Protein AF-A0A271U346-F1 (afdb_monomer)

pLDDT: mean 75.54, std 16.19, range [49.78, 93.69]

Structure (mmCIF, N/CA/C/O backbone):
data_AF-A0A271U346-F1
#
_entry.id   AF-A0A271U346-F1
#
loop_
_atom_site.group_PDB
_atom_site.id
_atom_site.type_symbol
_atom_site.label_atom_id
_atom_site.label_alt_id
_atom_site.label_comp_id
_atom_site.label_asym_id
_atom_site.label_entity_id
_atom_site.label_seq_id
_atom_site.pdbx_PDB_ins_code
_atom_site.Cartn_x
_atom_site.Cartn_y
_atom_site.Cartn_z
_atom_site.occupancy
_atom_site.B_iso_or_equiv
_atom_site.auth_seq_id
_atom_site.auth_comp_id
_atom_site.auth_asym_id
_atom_site.auth_atom_id
_atom_site.pdbx_PDB_model_num
ATOM 1 N N . MET A 1 1 ? 34.493 23.723 -28.862 1.00 52.50 1 MET A N 1
ATOM 2 C CA . MET A 1 1 ? 34.708 23.228 -27.479 1.00 52.50 1 MET A CA 1
ATOM 3 C C . MET A 1 1 ? 33.792 23.876 -26.426 1.00 52.50 1 MET A C 1
ATOM 5 O O . MET A 1 1 ? 33.575 23.271 -25.394 1.00 52.50 1 MET A O 1
ATOM 9 N N . LYS A 1 2 ? 33.181 25.051 -26.676 1.00 49.78 2 LYS A N 1
ATOM 10 C CA . LYS A 1 2 ? 32.235 25.713 -25.742 1.00 49.78 2 LYS A CA 1
ATOM 11 C C . LYS A 1 2 ? 30.818 25.108 -25.711 1.00 49.78 2 LYS A C 1
ATOM 13 O O . LYS A 1 2 ? 30.140 25.172 -24.698 1.00 49.78 2 LYS A O 1
ATOM 18 N N . LYS A 1 3 ? 30.383 24.499 -26.822 1.00 51.66 3 LYS A N 1
ATOM 19 C CA . LYS A 1 3 ? 29.055 23.867 -26.960 1.00 51.66 3 LYS A CA 1
ATOM 20 C C . LYS A 1 3 ? 28.918 22.590 -26.124 1.00 51.66 3 LYS A C 1
ATOM 22 O O . LYS A 1 3 ? 27.820 22.246 -25.717 1.00 51.66 3 LYS A O 1
ATOM 27 N N . LEU A 1 4 ? 30.042 21.924 -25.851 1.00 55.09 4 LEU A N 1
ATOM 28 C CA . LEU A 1 4 ? 30.082 20.689 -25.070 1.00 55.09 4 LEU A CA 1
ATOM 29 C C . LEU A 1 4 ? 29.841 20.956 -23.574 1.00 55.09 4 LEU A C 1
ATOM 31 O O . LEU A 1 4 ? 29.184 20.165 -22.910 1.00 55.09 4 LEU A O 1
ATOM 35 N N . ALA A 1 5 ? 30.283 22.115 -23.072 1.00 56.34 5 ALA A N 1
ATOM 36 C CA . ALA A 1 5 ? 30.011 22.550 -21.701 1.00 56.34 5 ALA A CA 1
ATOM 37 C C . ALA A 1 5 ? 28.520 22.861 -21.462 1.00 56.34 5 ALA A C 1
ATOM 39 O O . ALA A 1 5 ? 28.010 22.648 -20.368 1.00 56.34 5 ALA A O 1
ATOM 40 N N . LEU A 1 6 ? 27.809 23.315 -22.501 1.00 54.59 6 LEU A N 1
ATOM 41 C CA . LEU A 1 6 ? 26.386 23.665 -22.429 1.00 54.59 6 LEU A CA 1
ATOM 42 C C . LEU A 1 6 ? 25.478 22.434 -22.264 1.00 54.59 6 LEU A C 1
ATOM 44 O O . LEU A 1 6 ? 24.464 22.511 -21.577 1.00 54.59 6 LEU A O 1
ATOM 48 N N . PHE A 1 7 ? 25.863 21.286 -22.830 1.00 55.00 7 PHE A N 1
ATOM 49 C CA . PHE A 1 7 ? 25.108 20.035 -22.683 1.00 55.00 7 PHE A CA 1
ATOM 50 C C . PHE A 1 7 ? 25.252 19.396 -21.296 1.00 55.00 7 PHE A C 1
ATOM 52 O O . PHE A 1 7 ? 24.318 18.754 -20.824 1.00 55.00 7 PHE A O 1
ATOM 59 N N . LEU A 1 8 ? 26.381 19.606 -20.612 1.00 55.38 8 LEU A N 1
ATOM 60 C CA . LEU A 1 8 ? 26.617 19.053 -19.274 1.00 55.38 8 LEU A CA 1
ATOM 61 C C . LEU A 1 8 ? 25.764 19.716 -18.180 1.00 55.38 8 LEU A C 1
ATOM 63 O O . LEU A 1 8 ? 25.441 19.070 -17.189 1.00 55.38 8 LEU A O 1
ATOM 67 N N . VAL A 1 9 ? 25.347 20.972 -18.370 1.00 56.94 9 VAL A N 1
ATOM 68 C CA . VAL A 1 9 ? 24.519 21.709 -17.396 1.00 56.94 9 VAL A CA 1
ATOM 69 C C . VAL A 1 9 ? 23.040 21.289 -17.437 1.00 56.94 9 VAL A C 1
ATOM 71 O O . VAL A 1 9 ? 22.358 21.367 -16.420 1.00 56.94 9 VAL A O 1
ATOM 74 N N . MET A 1 10 ? 22.537 20.790 -18.573 1.00 57.19 10 MET A N 1
ATOM 75 C CA . MET A 1 10 ? 21.124 20.395 -18.719 1.00 57.19 10 MET A CA 1
ATOM 76 C C . MET A 1 10 ? 20.801 18.976 -18.222 1.00 57.19 10 MET A C 1
ATOM 78 O O . MET A 1 10 ? 19.636 18.654 -18.005 1.00 57.19 10 MET A O 1
ATOM 82 N N .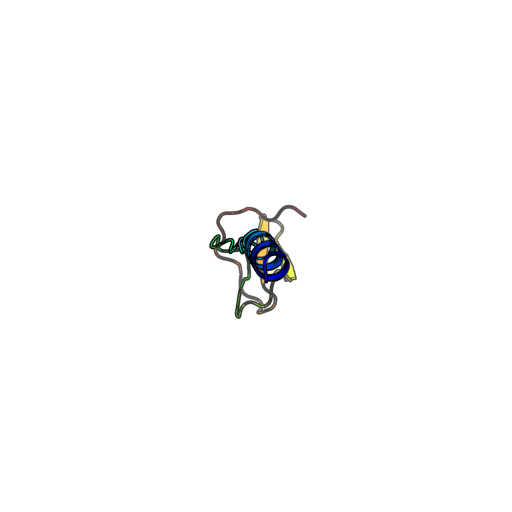 GLY A 1 11 ? 21.807 18.122 -18.007 1.00 56.31 11 GLY A N 1
ATOM 83 C CA . GLY A 1 11 ? 21.603 16.738 -17.557 1.00 56.31 11 GLY A CA 1
ATOM 84 C C . GLY A 1 11 ? 21.345 16.570 -16.053 1.00 56.31 11 GLY A C 1
ATOM 85 O O . GLY A 1 11 ? 20.969 15.485 -15.622 1.00 56.31 11 GLY A O 1
ATOM 86 N N . ALA A 1 12 ? 21.539 17.617 -15.245 1.00 57.28 12 ALA A N 1
ATOM 87 C CA . ALA A 1 12 ? 21.537 17.521 -13.781 1.00 57.28 12 ALA A CA 1
ATOM 88 C C . ALA A 1 12 ? 20.158 17.721 -13.114 1.00 57.28 12 ALA A C 1
ATOM 90 O O . ALA A 1 12 ? 20.064 17.668 -11.891 1.00 57.28 12 ALA A O 1
ATOM 91 N N . LEU 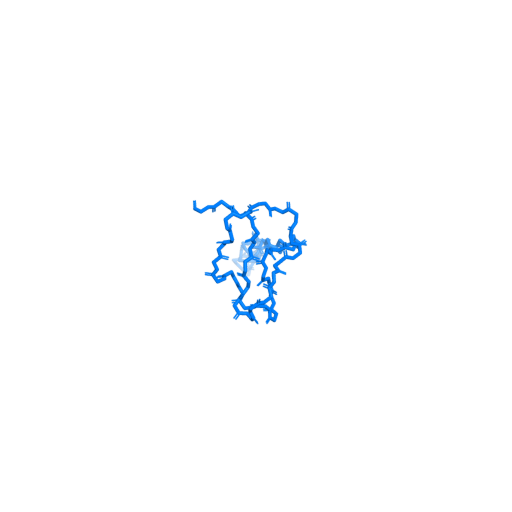A 1 13 ? 19.089 17.963 -13.882 1.00 57.41 13 LEU A N 1
ATOM 92 C CA . LEU A 1 13 ? 17.773 18.327 -13.331 1.00 57.41 13 LEU A CA 1
ATOM 93 C C . LEU A 1 13 ? 16.817 17.145 -13.117 1.00 57.41 13 LEU A C 1
ATOM 95 O O . LEU A 1 13 ? 15.728 17.334 -12.576 1.00 57.41 13 LEU A O 1
ATOM 99 N N . VAL A 1 14 ? 17.194 15.921 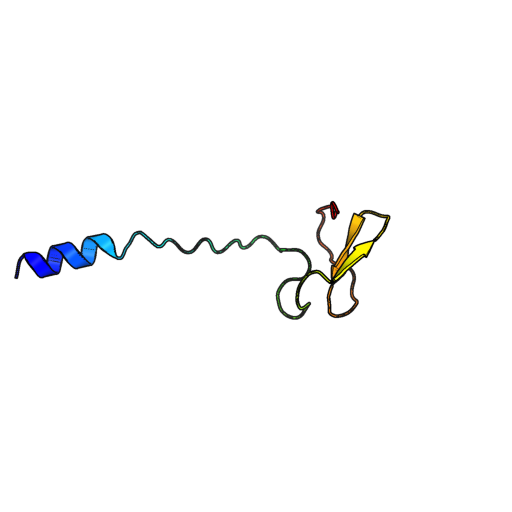-13.496 1.00 57.88 14 VAL A N 1
ATOM 100 C CA . VAL A 1 14 ? 16.344 14.739 -13.278 1.00 57.88 14 VAL A CA 1
ATOM 101 C C . VAL A 1 14 ? 16.633 14.160 -11.892 1.00 57.88 14 VAL A C 1
ATOM 103 O O . VAL A 1 14 ? 17.201 13.083 -11.736 1.00 57.88 14 VAL A O 1
ATOM 106 N N . SER A 1 15 ? 16.275 14.921 -10.858 1.00 55.25 15 SER A N 1
ATOM 107 C CA . SER A 1 15 ? 16.275 14.453 -9.474 1.00 55.25 15 SER A CA 1
ATOM 108 C C . SER A 1 15 ? 15.250 13.332 -9.334 1.00 55.25 15 SER A C 1
ATOM 110 O O . SER A 1 15 ? 14.041 13.563 -9.369 1.00 55.25 15 SER A O 1
ATOM 112 N N . PHE A 1 16 ? 15.744 12.105 -9.198 1.00 56.81 16 PHE A N 1
ATOM 113 C CA . PHE A 1 16 ? 14.953 10.918 -8.909 1.00 56.81 16 PHE A CA 1
ATOM 114 C C . PHE A 1 16 ? 14.116 11.150 -7.642 1.00 56.81 16 PHE A C 1
ATOM 116 O O . PHE A 1 16 ? 14.639 11.143 -6.528 1.00 56.81 16 PHE A O 1
ATOM 123 N N . TYR A 1 17 ? 12.805 11.346 -7.808 1.00 53.88 17 TYR A N 1
ATOM 124 C CA . TYR A 1 17 ? 11.823 11.262 -6.725 1.00 53.88 17 TYR A CA 1
ATOM 125 C C . TYR A 1 17 ? 11.736 9.793 -6.279 1.00 53.88 17 TYR A C 1
ATOM 127 O O . TYR A 1 17 ? 10.831 9.052 -6.654 1.00 53.88 17 TYR A O 1
ATOM 135 N N . ALA A 1 18 ? 12.730 9.337 -5.518 1.00 54.25 18 ALA A N 1
ATOM 136 C CA . ALA A 1 18 ? 12.661 8.073 -4.808 1.00 54.25 18 ALA A CA 1
ATOM 137 C C . ALA A 1 18 ? 11.790 8.304 -3.575 1.00 54.25 18 ALA A C 1
ATOM 139 O O . ALA A 1 18 ? 12.271 8.690 -2.508 1.00 54.25 18 ALA A O 1
ATOM 140 N N . ASP A 1 19 ? 10.481 8.127 -3.730 1.00 55.66 19 ASP A N 1
ATOM 141 C CA . ASP A 1 19 ? 9.585 8.162 -2.593 1.00 55.66 19 ASP A CA 1
ATOM 142 C C . ASP A 1 19 ? 9.845 6.912 -1.730 1.00 55.66 19 ASP A C 1
ATOM 144 O O . ASP A 1 19 ? 9.325 5.824 -1.943 1.00 55.66 19 ASP A O 1
ATOM 148 N N . ALA A 1 20 ? 10.717 7.065 -0.732 1.00 55.75 20 ALA A N 1
ATOM 149 C CA . ALA A 1 20 ? 11.011 6.042 0.275 1.00 55.75 20 ALA A CA 1
ATOM 150 C C . ALA A 1 20 ? 9.857 5.875 1.289 1.00 55.75 20 ALA A C 1
ATOM 152 O O . ALA A 1 20 ? 10.022 5.303 2.369 1.00 55.75 20 ALA A O 1
ATOM 153 N N . GLY A 1 21 ? 8.668 6.389 0.966 1.00 61.22 21 GLY A N 1
ATOM 154 C CA . GLY A 1 21 ? 7.453 6.090 1.699 1.00 61.22 21 GLY A CA 1
ATOM 155 C C . GLY A 1 21 ? 7.043 4.659 1.388 1.00 61.22 21 GLY A C 1
ATOM 156 O O . GLY A 1 21 ? 6.982 4.264 0.228 1.00 61.22 21 GLY A O 1
ATOM 157 N N . ARG A 1 22 ? 6.738 3.852 2.410 1.00 69.38 22 ARG A N 1
ATOM 158 C CA . ARG A 1 22 ? 6.207 2.502 2.179 1.00 69.38 22 ARG A CA 1
ATOM 159 C C . ARG A 1 22 ? 4.852 2.606 1.471 1.00 69.38 22 ARG A C 1
ATOM 161 O O . ARG A 1 22 ? 3.821 2.738 2.140 1.00 69.38 22 ARG A O 1
ATOM 168 N N . LYS A 1 23 ? 4.835 2.579 0.131 1.00 78.94 23 LYS A N 1
ATOM 169 C CA . LYS A 1 23 ? 3.575 2.476 -0.610 1.00 78.94 23 LYS A CA 1
ATOM 170 C C . LYS A 1 23 ? 2.888 1.177 -0.179 1.00 78.94 23 LYS A C 1
ATOM 172 O O . LYS A 1 23 ? 3.558 0.172 0.095 1.00 78.94 23 LYS A O 1
ATOM 177 N N . PRO A 1 24 ? 1.558 1.196 -0.019 1.00 84.44 24 PRO A N 1
ATOM 178 C CA . PRO A 1 24 ? 0.833 -0.026 0.263 1.00 84.44 24 PRO A CA 1
ATOM 179 C C . PRO A 1 24 ? 1.128 -1.049 -0.837 1.00 84.44 24 PRO A C 1
ATOM 181 O O . PRO A 1 24 ? 1.094 -0.727 -2.020 1.00 84.44 24 PRO A O 1
ATOM 184 N N . CYS A 1 25 ? 1.454 -2.270 -0.416 1.00 88.75 25 CYS A N 1
ATOM 185 C CA . CYS A 1 25 ? 1.731 -3.388 -1.312 1.00 88.75 25 CYS A CA 1
ATOM 186 C C . CYS A 1 25 ? 2.926 -3.216 -2.280 1.00 88.75 25 CYS A C 1
ATOM 188 O O . CYS A 1 25 ? 2.907 -3.753 -3.382 1.00 88.75 25 CYS A O 1
ATOM 190 N N . SER A 1 26 ? 3.998 -2.525 -1.871 1.00 86.38 26 SER A N 1
ATOM 191 C CA . SER A 1 26 ? 5.245 -2.424 -2.656 1.00 86.38 26 SER A CA 1
ATOM 192 C C . SER A 1 26 ? 6.072 -3.714 -2.736 1.00 86.38 26 SER A C 1
ATOM 194 O O . SER A 1 26 ? 5.997 -4.583 -1.864 1.0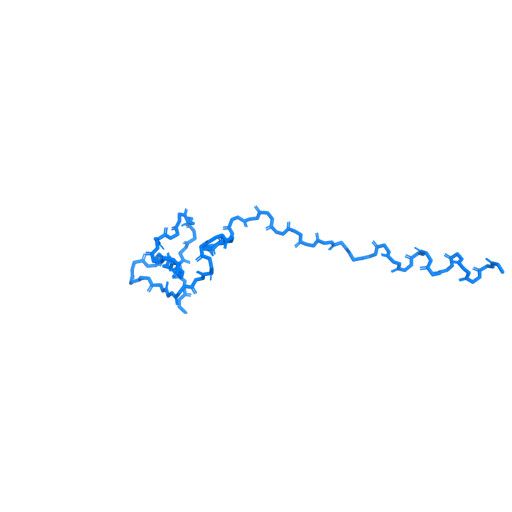0 86.38 26 SER A O 1
ATOM 196 N N . GLY A 1 27 ? 6.972 -3.765 -3.726 1.00 85.38 27 GLY A N 1
ATOM 197 C CA . GLY A 1 27 ? 7.997 -4.802 -3.859 1.00 85.38 27 GLY A CA 1
ATOM 198 C C . GLY A 1 27 ? 7.383 -6.161 -4.178 1.00 85.38 27 GLY A C 1
ATOM 199 O O . GLY A 1 27 ? 6.536 -6.265 -5.063 1.00 85.38 27 GLY A O 1
ATOM 200 N N . SER A 1 28 ? 7.765 -7.188 -3.418 1.00 83.94 28 SER A N 1
ATOM 201 C CA . SER A 1 28 ? 7.296 -8.567 -3.614 1.00 83.94 28 SER A CA 1
ATOM 202 C C . SER A 1 28 ? 5.787 -8.758 -3.424 1.00 83.94 28 SER A C 1
ATOM 204 O O . SER A 1 28 ? 5.261 -9.794 -3.807 1.00 83.94 28 SER A O 1
ATOM 206 N N . LYS A 1 29 ? 5.081 -7.773 -2.850 1.00 85.81 29 LYS A N 1
ATOM 207 C CA . LYS A 1 29 ? 3.618 -7.796 -2.678 1.00 85.81 29 LYS A CA 1
ATOM 208 C C . LYS A 1 29 ? 2.840 -7.559 -3.982 1.00 85.81 29 LYS A C 1
ATOM 210 O O . LYS A 1 29 ? 1.641 -7.816 -4.033 1.00 85.81 29 LYS A O 1
ATOM 215 N N . GLY A 1 30 ? 3.507 -7.064 -5.030 1.00 88.44 30 GLY A N 1
ATOM 216 C CA . GLY A 1 30 ? 2.935 -6.978 -6.378 1.00 88.44 30 GLY A CA 1
ATOM 217 C C . GLY A 1 30 ? 1.856 -5.908 -6.581 1.00 88.44 30 GLY A C 1
ATOM 218 O O . GLY A 1 30 ? 1.111 -5.988 -7.550 1.00 88.44 30 GLY A O 1
ATOM 219 N N . GLY A 1 31 ? 1.763 -4.907 -5.703 1.00 89.31 31 GLY A N 1
ATOM 220 C CA . GLY A 1 31 ? 0.770 -3.836 -5.799 1.00 89.31 31 GLY A CA 1
ATOM 221 C C . GLY A 1 31 ? -0.554 -4.141 -5.095 1.00 89.31 31 GLY A C 1
ATOM 222 O O . GLY A 1 31 ? -0.736 -5.181 -4.458 1.00 89.31 31 GLY A O 1
ATOM 223 N N . ILE A 1 32 ? -1.465 -3.169 -5.146 1.00 91.38 32 ILE A N 1
ATOM 224 C CA . ILE A 1 32 ? -2.786 -3.240 -4.508 1.00 91.38 32 ILE A CA 1
ATOM 225 C C . ILE A 1 32 ? -3.706 -4.073 -5.405 1.00 91.38 32 ILE A C 1
ATOM 227 O O . ILE A 1 32 ? -3.844 -3.767 -6.584 1.00 91.38 32 ILE A O 1
ATOM 231 N N . SER A 1 33 ? -4.346 -5.094 -4.840 1.00 93.00 33 SER A N 1
ATOM 232 C CA . SER A 1 33 ? -5.383 -5.881 -5.514 1.00 93.00 33 SER A CA 1
ATOM 233 C C . SER A 1 33 ? -6.746 -5.204 -5.382 1.00 93.00 33 SER A C 1
ATOM 235 O O . SER A 1 33 ? -7.401 -4.902 -6.372 1.00 93.00 33 SER A O 1
ATOM 237 N N . HIS A 1 34 ? -7.164 -4.943 -4.145 1.00 91.94 34 HIS A N 1
ATOM 238 C CA . HIS A 1 34 ? -8.424 -4.282 -3.818 1.00 91.94 34 HIS A CA 1
ATOM 239 C C . HIS A 1 34 ? -8.384 -3.802 -2.366 1.00 91.94 34 HIS A C 1
ATOM 241 O O . HIS A 1 34 ? -7.389 -3.978 -1.656 1.00 91.94 34 HIS A O 1
ATOM 247 N N . CYS A 1 35 ? -9.471 -3.189 -1.911 1.00 92.81 35 CYS A N 1
ATOM 248 C CA . CYS A 1 35 ? -9.574 -2.654 -0.564 1.00 92.81 35 CYS A CA 1
ATOM 249 C C . CYS A 1 35 ? -10.696 -3.322 0.212 1.00 92.81 35 CYS A C 1
ATOM 251 O O . CYS A 1 35 ? -11.756 -3.626 -0.330 1.00 92.81 35 CYS A O 1
ATOM 253 N N . THR A 1 36 ? -10.446 -3.587 1.492 1.00 90.12 36 THR A N 1
ATOM 254 C CA . THR A 1 36 ? -11.471 -4.139 2.376 1.00 90.12 36 THR A CA 1
ATOM 255 C C . THR A 1 36 ? -12.480 -3.059 2.756 1.00 90.12 36 THR A C 1
ATOM 257 O O . THR A 1 36 ? -12.150 -1.874 2.773 1.00 90.12 36 THR A O 1
ATOM 260 N N . ALA A 1 37 ? -13.689 -3.463 3.160 1.00 87.75 37 ALA A N 1
ATOM 261 C CA . ALA A 1 37 ? -14.707 -2.536 3.672 1.00 87.75 37 ALA A CA 1
ATOM 262 C C . ALA A 1 37 ? -14.218 -1.714 4.886 1.00 87.75 37 ALA A C 1
ATOM 264 O O . ALA A 1 37 ? -14.673 -0.599 5.110 1.00 87.75 37 ALA A O 1
ATOM 265 N N . GLY A 1 38 ? -13.246 -2.240 5.644 1.00 87.50 38 GLY A N 1
ATOM 266 C CA . GLY A 1 38 ? -12.581 -1.539 6.748 1.00 87.50 38 GLY A CA 1
ATOM 267 C C . GLY A 1 38 ? -11.424 -0.626 6.323 1.00 87.50 38 GLY A C 1
ATOM 268 O O . GLY A 1 38 ? -10.624 -0.232 7.172 1.00 87.50 38 GLY A O 1
ATOM 269 N N . GLY A 1 39 ? -11.270 -0.353 5.024 1.00 89.88 39 GLY A N 1
ATOM 270 C CA . GLY A 1 39 ? -10.267 0.564 4.490 1.00 89.88 39 GLY A CA 1
ATOM 271 C C . GLY A 1 39 ? -8.830 0.048 4.572 1.00 89.88 39 GLY A C 1
ATOM 272 O O . GLY A 1 39 ? -7.898 0.848 4.622 1.00 89.88 39 GLY A O 1
ATOM 273 N N . LYS A 1 40 ? -8.603 -1.272 4.603 1.00 90.88 40 LYS A N 1
ATOM 274 C CA . LYS A 1 40 ? -7.248 -1.842 4.493 1.00 90.88 40 LYS A CA 1
ATOM 275 C C . LYS A 1 40 ? -6.949 -2.219 3.047 1.00 90.88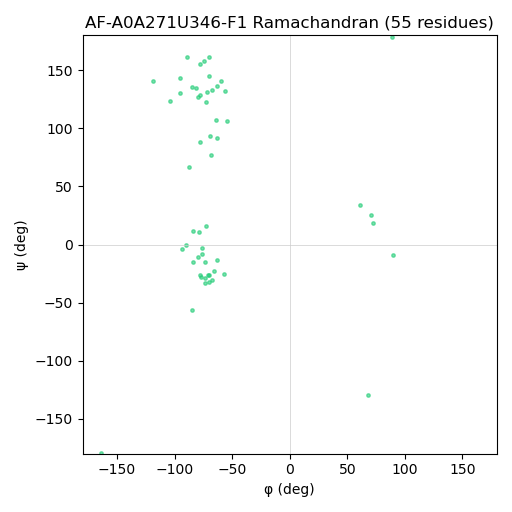 40 LYS A C 1
ATOM 277 O O . LYS A 1 40 ? -7.822 -2.722 2.348 1.00 90.88 40 LYS A O 1
ATOM 282 N N . PHE A 1 41 ? -5.706 -2.023 2.616 1.00 92.50 41 PHE A N 1
ATOM 283 C CA . PHE A 1 41 ? -5.261 -2.468 1.295 1.00 92.50 41 PHE A CA 1
ATOM 284 C C . PHE A 1 41 ? -4.993 -3.974 1.315 1.00 92.50 41 PHE A C 1
ATOM 286 O O . PHE A 1 41 ? -4.233 -4.448 2.163 1.00 92.50 41 PHE A O 1
ATOM 293 N N . VAL A 1 42 ? -5.576 -4.702 0.371 1.00 93.00 42 VAL A N 1
ATOM 294 C CA . VAL A 1 42 ? -5.252 -6.099 0.074 1.00 93.00 42 VAL A CA 1
ATOM 295 C C . VAL A 1 42 ? -4.239 -6.112 -1.061 1.00 93.00 42 VAL A C 1
ATOM 2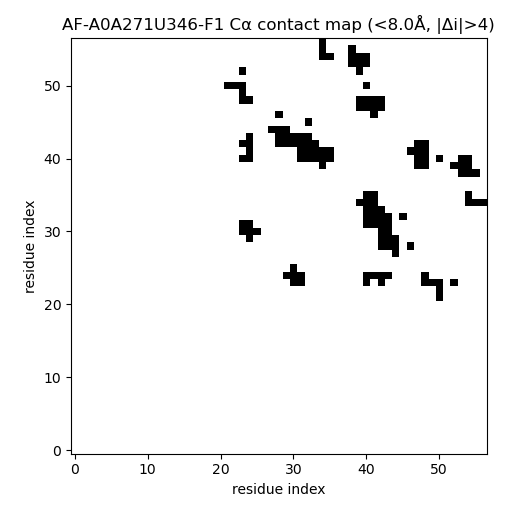97 O O . VAL A 1 42 ? -4.417 -5.421 -2.065 1.00 93.00 42 VAL A O 1
ATOM 300 N N . CYS A 1 43 ? -3.154 -6.854 -0.890 1.00 93.69 43 CYS A N 1
ATOM 301 C CA . CYS A 1 43 ? -2.078 -6.951 -1.867 1.00 93.69 43 CYS A CA 1
ATOM 302 C C . CYS A 1 43 ? -2.324 -8.079 -2.870 1.00 93.69 43 CYS A C 1
ATOM 304 O O . CYS A 1 43 ? -3.117 -8.983 -2.608 1.00 93.69 43 CYS A O 1
ATOM 306 N N . ASN A 1 44 ? -1.637 -8.040 -4.013 1.00 93.62 44 ASN A N 1
ATOM 307 C CA . ASN A 1 44 ? -1.796 -9.058 -5.054 1.00 93.62 44 ASN A CA 1
ATOM 308 C C . ASN A 1 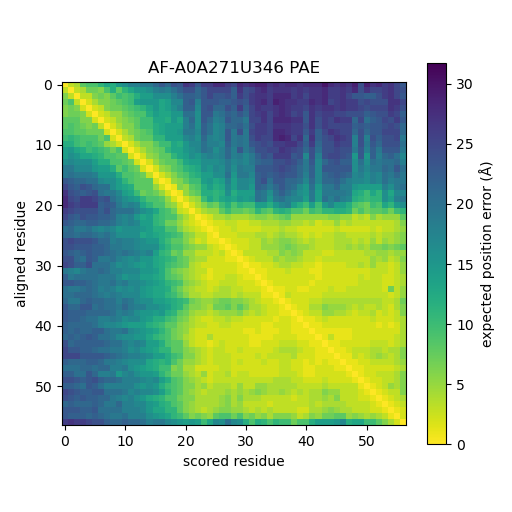44 ? -1.304 -10.450 -4.617 1.00 93.62 44 ASN A C 1
ATOM 310 O O . ASN A 1 44 ? -1.780 -11.457 -5.126 1.00 93.62 44 ASN A O 1
ATOM 314 N N . ASP A 1 45 ? -0.407 -10.515 -3.628 1.00 91.00 45 ASP A N 1
ATOM 315 C CA . ASP A 1 45 ? -0.004 -11.767 -2.973 1.00 91.00 45 ASP A CA 1
ATOM 316 C C . ASP A 1 45 ? -1.050 -12.320 -1.977 1.00 91.00 45 ASP A C 1
ATOM 318 O O . ASP A 1 45 ? -0.850 -13.382 -1.396 1.00 91.00 45 ASP A O 1
ATOM 322 N N . GLY A 1 46 ? -2.161 -11.606 -1.756 1.00 90.12 46 GLY A N 1
ATOM 323 C CA . GLY A 1 46 ? -3.242 -11.993 -0.842 1.00 90.12 46 GLY A CA 1
ATOM 324 C C . GLY A 1 46 ? -3.071 -11.506 0.600 1.00 90.12 46 GLY A C 1
ATOM 325 O O . GLY A 1 46 ? -4.010 -11.582 1.393 1.00 90.12 46 GLY A O 1
ATOM 326 N N . SER A 1 47 ? -1.911 -10.956 0.968 1.00 91.31 47 SER A N 1
ATOM 327 C CA . SER A 1 47 ? -1.708 -10.384 2.301 1.00 91.31 47 SER A CA 1
ATOM 328 C C . SER A 1 47 ? -2.336 -8.993 2.467 1.00 91.31 47 SER A C 1
ATOM 330 O O . SER A 1 47 ? -2.497 -8.222 1.521 1.00 91.31 47 SER A O 1
ATOM 332 N N . ILE A 1 48 ? -2.657 -8.626 3.711 1.00 91.56 48 ILE A N 1
ATOM 333 C CA . ILE A 1 48 ? -3.115 -7.273 4.063 1.00 91.56 48 ILE A CA 1
ATOM 334 C C . ILE A 1 48 ? -1.890 -6.357 4.217 1.00 91.56 48 ILE A C 1
ATOM 336 O O .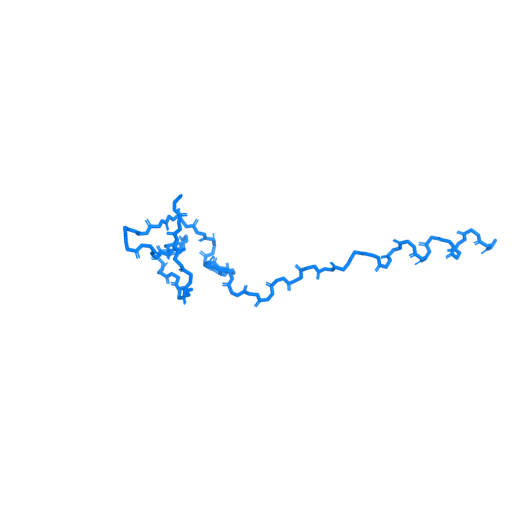 ILE A 1 48 ? -0.895 -6.703 4.861 1.00 91.56 48 ILE A O 1
ATOM 340 N N . SER A 1 49 ? -1.946 -5.161 3.638 1.00 89.56 49 SER A N 1
ATOM 341 C CA . SER A 1 49 ? -0.896 -4.152 3.777 1.00 89.56 49 SER A CA 1
ATOM 342 C C . SER A 1 49 ? -0.812 -3.625 5.211 1.00 89.56 49 SER A C 1
ATOM 344 O O . SER A 1 49 ? -1.810 -3.206 5.790 1.00 89.56 49 SER A O 1
ATOM 346 N N . ALA A 1 50 ? 0.405 -3.543 5.752 1.00 87.12 50 ALA A N 1
ATOM 347 C CA . ALA A 1 50 ? 0.686 -2.922 7.051 1.00 87.12 50 ALA A CA 1
ATOM 348 C C . ALA A 1 50 ? 0.738 -1.380 6.992 1.00 87.12 50 ALA A C 1
ATOM 350 O O . ALA A 1 50 ? 1.212 -0.729 7.926 1.00 87.12 50 ALA A O 1
ATOM 351 N N . SER A 1 51 ? 0.313 -0.778 5.877 1.00 83.88 51 SER A N 1
ATOM 352 C CA . SER A 1 51 ? 0.243 0.676 5.764 1.00 83.88 51 SER A CA 1
ATOM 353 C C . SER A 1 51 ? -0.759 1.235 6.773 1.00 83.88 51 SER A C 1
ATOM 355 O O . SER A 1 51 ? -1.860 0.713 6.920 1.00 83.88 51 SER A O 1
ATOM 357 N N . LYS A 1 52 ? -0.383 2.325 7.451 1.00 84.44 52 LYS A N 1
ATOM 358 C CA . LYS A 1 52 ? -1.291 3.086 8.326 1.00 84.44 52 LYS A CA 1
ATOM 359 C C . LYS A 1 52 ? -2.263 3.967 7.537 1.00 84.44 52 LYS A C 1
ATOM 361 O O . LYS A 1 52 ? -3.137 4.585 8.132 1.00 84.44 52 LYS A O 1
ATOM 366 N N . LYS A 1 53 ? -2.079 4.069 6.216 1.00 85.06 53 LYS A N 1
ATOM 367 C CA . LYS A 1 53 ? -3.020 4.761 5.339 1.00 85.06 53 LYS A CA 1
ATOM 368 C C . LYS A 1 53 ? -4.301 3.939 5.233 1.00 85.06 53 LYS A C 1
ATOM 370 O O . LYS A 1 53 ? -4.245 2.711 5.192 1.00 85.06 53 LYS A O 1
ATOM 375 N N . THR A 1 54 ? -5.426 4.629 5.139 1.00 87.00 54 THR A N 1
ATOM 376 C CA . THR A 1 54 ? -6.707 4.018 4.793 1.00 87.00 54 THR A CA 1
ATOM 377 C C . THR A 1 54 ? -6.798 3.939 3.278 1.00 87.00 54 THR A C 1
ATOM 379 O O . THR A 1 54 ? -6.429 4.889 2.586 1.00 87.00 54 THR A O 1
ATOM 382 N N . CYS A 1 55 ? -7.250 2.807 2.758 1.00 89.12 55 CYS A N 1
ATOM 383 C CA . CYS A 1 55 ? -7.631 2.735 1.367 1.00 89.12 55 CYS A CA 1
ATOM 384 C C . CYS A 1 55 ? -8.949 3.470 1.155 1.00 89.12 55 CYS A C 1
ATOM 386 O O . CYS A 1 55 ? -9.959 3.139 1.777 1.00 89.12 55 CYS A O 1
ATOM 388 N N . THR A 1 56 ? -8.906 4.443 0.259 1.00 79.31 56 THR A N 1
ATOM 389 C CA . THR A 1 56 ? -10.069 5.152 -0.254 1.00 79.31 56 THR A CA 1
ATOM 390 C C . THR A 1 56 ? -10.320 4.611 -1.656 1.00 79.31 56 THR A C 1
ATOM 392 O O . THR A 1 56 ? -9.389 4.576 -2.460 1.00 79.31 56 THR A O 1
ATOM 395 N N . ASN A 1 57 ? -11.531 4.105 -1.885 1.00 61.41 57 ASN A N 1
ATOM 396 C CA . ASN A 1 57 ? -11.972 3.531 -3.157 1.00 61.41 57 ASN A CA 1
ATOM 397 C C . ASN A 1 57 ? -12.076 4.592 -4.255 1.00 61.41 57 ASN A C 1
ATOM 399 O O . ASN A 1 57 ? -12.547 5.705 -3.926 1.00 61.41 57 ASN A O 1
#

Solvent-accessible surface area (backbone atoms only — not comparable to full-atom values): 3698 Å² total; per-residue (Å²): 124,72,69,62,61,60,58,64,68,69,67,73,74,78,72,78,83,72,72,85,62,81,56,62,21,56,75,93,28,67,30,70,63,52,64,47,98,86,23,40,38,28,17,59,73,71,49,73,36,89,47,89,63,69,47,78,133

Sequence (57 aa):
MKKLALFLVMGALVSFYADAGRKPCSGSKGGISHCTAGGKFVCNDGSISASKKTCTN

Organism: Escherichia coli (NCBI:txid562)

InterPro domains:
  IPR060148 YdcA [PF27300] (25-57)

Mean pred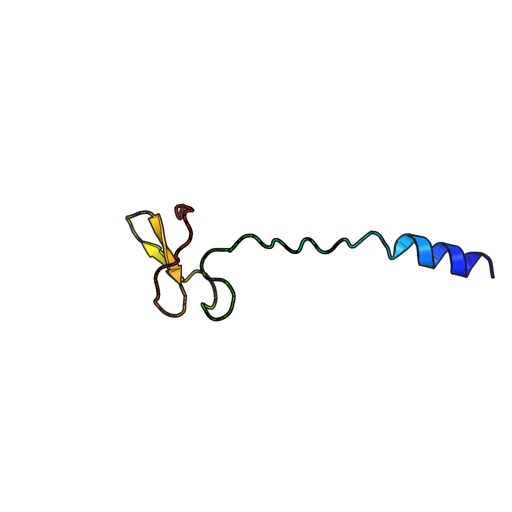icted aligned error: 11.64 Å

Nearest PDB structures (foldseek):
  1mly-assembly1_B  TM=3.143E-01  e=8.313E+00  Escherichia coli

Secondary structure (DSSP, 8-state):
-HHHHHHHHHGGG-------S--TT-GGG-SEEEE-TTSPEEETTSPBP--SSPP--

Radius of gyration: 19.74 Å; Cα contacts (8 Å, |Δi|>4): 68; chains: 1; bounding box: 49×38×36 Å

Foldseek 3Di:
DVVVVVVVVVVPPPPPPPPPPPDFQDDPQQDFPDADPQQWTQTPVRDTGPDPDGHDD